Protein AF-A0A5B0MFD8-F1 (afdb_monomer_lite)

Radius of gyration: 16.16 Å; chains: 1; bounding box: 23×39×41 Å

Secondary structure (DSSP, 8-state):
-HHHHHHHHHHHHHHHHTSSSS-TTS--TTTTPPPPHHHHHHHHHHHHHHHHHHHHHHHSSS--

Sequence (64 aa):
MYRYAFGQLILAKDERLWDGQTALDEVDPDDCALPTEAEIATEIARLGGDTSTQFTQAAAGTAS

pLDDT: mean 81.14, std 17.99, range [41.31, 97.0]

Structure (mmCIF, N/CA/C/O backbone):
data_AF-A0A5B0MFD8-F1
#
_entry.id   AF-A0A5B0MFD8-F1
#
loop_
_atom_site.group_PDB
_atom_site.id
_atom_site.type_symbol
_atom_site.label_atom_id
_atom_site.label_alt_id
_atom_site.label_comp_id
_atom_site.label_asym_id
_atom_site.label_entity_id
_atom_site.label_seq_id
_atom_site.pdbx_PDB_ins_code
_atom_site.Cartn_x
_atom_site.Cartn_y
_atom_site.Cartn_z
_atom_site.occupancy
_atom_site.B_iso_or_equiv
_atom_site.auth_seq_id
_atom_site.auth_comp_id
_atom_site.auth_asym_id
_atom_site.auth_atom_id
_atom_site.pdbx_PDB_model_num
ATOM 1 N N . MET A 1 1 ? -3.183 -1.476 15.216 1.00 84.50 1 MET A N 1
ATOM 2 C CA . MET A 1 1 ? -3.733 -1.998 13.949 1.00 84.50 1 MET A CA 1
ATOM 3 C C . MET A 1 1 ? -3.356 -1.131 12.754 1.00 84.50 1 MET A C 1
ATOM 5 O O . MET A 1 1 ? -2.547 -1.603 11.977 1.00 84.50 1 MET A O 1
ATOM 9 N N . TYR A 1 2 ? -3.796 0.132 12.644 1.00 92.50 2 TYR A N 1
ATOM 10 C CA . TYR A 1 2 ? -3.543 0.977 11.455 1.00 92.50 2 TYR A CA 1
ATOM 11 C C . TYR A 1 2 ? -2.100 0.975 10.924 1.00 92.50 2 TYR A C 1
ATOM 13 O O . TYR A 1 2 ? -1.873 0.576 9.793 1.00 92.50 2 TYR A O 1
ATOM 21 N N . ARG A 1 3 ? -1.108 1.356 11.745 1.00 94.00 3 ARG A N 1
ATOM 22 C CA . ARG A 1 3 ? 0.306 1.416 11.311 1.00 94.00 3 ARG A CA 1
ATOM 23 C C . ARG A 1 3 ? 0.855 0.065 10.849 1.00 94.00 3 ARG A C 1
ATOM 25 O O . ARG A 1 3 ? 1.700 0.022 9.968 1.00 94.00 3 ARG A O 1
ATOM 32 N N . TYR A 1 4 ? 0.379 -1.017 11.460 1.00 94.38 4 TYR A N 1
ATOM 33 C CA . TYR A 1 4 ? 0.791 -2.367 11.102 1.00 94.38 4 TYR A CA 1
ATOM 34 C C . TYR A 1 4 ? 0.162 -2.791 9.769 1.00 94.38 4 TYR A C 1
ATOM 36 O O . TYR A 1 4 ? 0.892 -3.196 8.877 1.00 94.38 4 TYR A O 1
ATOM 44 N N . ALA A 1 5 ? -1.150 -2.599 9.599 1.00 95.56 5 ALA A N 1
ATOM 45 C CA . ALA A 1 5 ? -1.853 -2.851 8.339 1.00 95.56 5 ALA A CA 1
ATOM 46 C C . ALA A 1 5 ? -1.278 -2.017 7.182 1.00 95.56 5 ALA A C 1
ATOM 48 O O . ALA A 1 5 ? -0.981 -2.551 6.122 1.00 95.56 5 ALA A O 1
ATOM 49 N N . PHE A 1 6 ? -1.024 -0.727 7.416 1.00 96.31 6 PHE A N 1
ATOM 50 C CA . PHE A 1 6 ? -0.340 0.140 6.459 1.00 96.31 6 PHE A CA 1
ATOM 51 C C . PHE A 1 6 ? 1.031 -0.420 6.061 1.00 96.31 6 PHE A C 1
ATOM 53 O O . PHE A 1 6 ? 1.315 -0.551 4.878 1.00 96.31 6 PHE A O 1
ATOM 60 N N . GLY A 1 7 ? 1.8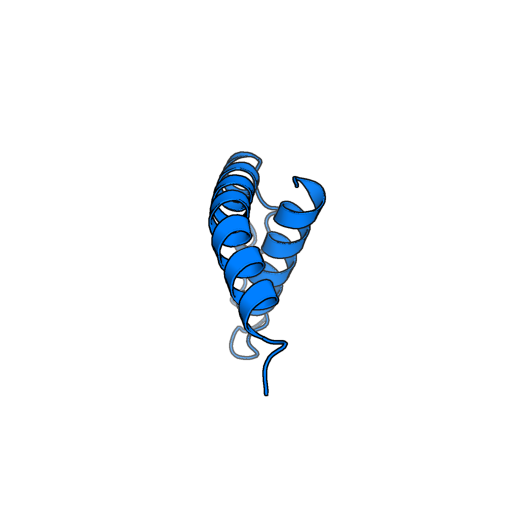64 -0.801 7.036 1.00 96.06 7 GLY A N 1
ATOM 61 C CA . GLY A 1 7 ? 3.179 -1.381 6.761 1.00 96.06 7 GLY A CA 1
ATOM 62 C C . GLY A 1 7 ? 3.110 -2.688 5.966 1.00 96.06 7 GLY A C 1
ATOM 63 O O . GLY A 1 7 ? 3.886 -2.864 5.035 1.00 96.06 7 GLY A O 1
ATOM 64 N N . GLN A 1 8 ? 2.161 -3.574 6.285 1.00 95.75 8 GLN A N 1
ATOM 65 C CA . GLN A 1 8 ? 1.945 -4.818 5.533 1.00 95.75 8 GLN A CA 1
ATOM 66 C C . GLN A 1 8 ? 1.560 -4.540 4.076 1.00 95.75 8 GLN A C 1
ATOM 68 O O . GLN A 1 8 ? 2.113 -5.156 3.171 1.00 95.75 8 GLN A O 1
ATOM 73 N N . LEU A 1 9 ? 0.671 -3.571 3.840 1.00 95.94 9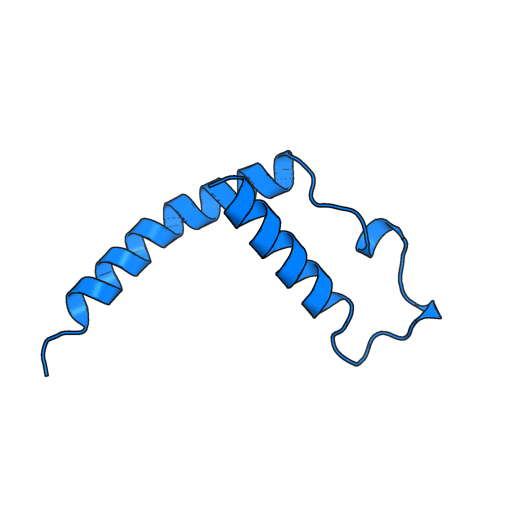 LEU A N 1
ATOM 74 C CA . LEU A 1 9 ? 0.268 -3.183 2.487 1.00 95.94 9 LEU A CA 1
ATOM 75 C C . LEU A 1 9 ? 1.422 -2.568 1.687 1.00 95.94 9 LEU A C 1
ATOM 77 O O . LEU A 1 9 ? 1.532 -2.841 0.496 1.00 95.94 9 LEU A O 1
ATOM 81 N N . ILE A 1 10 ? 2.296 -1.782 2.324 1.00 96.06 10 ILE A N 1
ATOM 82 C CA . ILE A 1 10 ? 3.505 -1.255 1.671 1.00 96.06 10 ILE A CA 1
ATOM 83 C C . ILE A 1 10 ? 4.428 -2.395 1.238 1.00 96.06 10 ILE A C 1
ATOM 85 O O . ILE A 1 10 ? 4.846 -2.418 0.087 1.00 96.06 10 ILE A O 1
ATOM 89 N N . LEU A 1 11 ? 4.705 -3.353 2.126 1.00 94.44 11 LEU A N 1
ATOM 90 C CA . LEU A 1 11 ? 5.577 -4.487 1.807 1.00 94.44 11 LEU A CA 1
ATOM 91 C C . LEU A 1 11 ? 4.996 -5.358 0.687 1.00 94.44 11 LEU A C 1
ATOM 93 O O . LEU A 1 11 ? 5.713 -5.717 -0.237 1.00 94.44 11 LEU A O 1
ATOM 97 N N . ALA A 1 12 ? 3.693 -5.646 0.733 1.00 92.75 12 ALA A N 1
ATOM 98 C CA . ALA A 1 12 ? 3.028 -6.443 -0.295 1.00 92.75 12 ALA A CA 1
ATOM 99 C C . ALA A 1 12 ? 3.014 -5.749 -1.668 1.00 92.75 12 ALA A C 1
ATOM 101 O O . ALA A 1 12 ? 3.107 -6.415 -2.699 1.00 92.75 12 ALA A O 1
ATOM 102 N N . LYS A 1 13 ? 2.884 -4.415 -1.694 1.00 91.81 13 LYS A N 1
ATOM 103 C CA . LYS A 1 13 ? 2.995 -3.626 -2.928 1.00 91.81 13 LYS A CA 1
ATOM 104 C C . LYS A 1 13 ? 4.425 -3.633 -3.466 1.00 91.81 13 LYS A C 1
ATOM 106 O O . LYS A 1 13 ? 4.603 -3.889 -4.649 1.00 91.81 13 LYS A O 1
ATOM 111 N N . ASP A 1 14 ? 5.415 -3.405 -2.607 1.00 91.81 14 ASP A N 1
ATOM 112 C CA . ASP A 1 14 ? 6.835 -3.392 -2.983 1.00 91.81 14 ASP A CA 1
ATOM 113 C C . ASP A 1 14 ? 7.286 -4.743 -3.558 1.00 91.81 14 ASP A C 1
ATOM 115 O O . ASP A 1 14 ? 7.884 -4.788 -4.627 1.00 91.81 14 ASP A O 1
ATOM 119 N N . GLU A 1 15 ? 6.900 -5.852 -2.919 1.00 91.19 15 GLU A N 1
ATOM 120 C CA . GLU A 1 15 ? 7.188 -7.208 -3.405 1.00 91.19 15 GLU A CA 1
ATOM 121 C C . GLU A 1 15 ? 6.555 -7.482 -4.775 1.00 91.19 15 GLU A C 1
ATOM 123 O O . GLU A 1 15 ? 7.177 -8.105 -5.632 1.00 91.19 15 GLU A O 1
ATOM 128 N N . ARG A 1 16 ? 5.324 -7.004 -5.002 1.00 88.56 16 ARG A N 1
ATOM 129 C CA . ARG A 1 16 ? 4.640 -7.169 -6.289 1.00 88.56 16 ARG A CA 1
ATOM 130 C C . ARG A 1 16 ? 5.291 -6.334 -7.393 1.00 88.56 16 ARG A C 1
ATOM 132 O O . ARG A 1 16 ? 5.331 -6.789 -8.529 1.00 88.56 16 ARG A O 1
ATOM 139 N N . LEU A 1 17 ? 5.758 -5.130 -7.065 1.00 89.81 17 LEU A N 1
ATOM 140 C CA . LEU A 1 17 ? 6.400 -4.227 -8.019 1.00 89.81 17 LEU A CA 1
ATOM 141 C C . LEU A 1 17 ? 7.803 -4.707 -8.398 1.00 89.81 17 LEU A C 1
ATOM 143 O O . LEU A 1 17 ? 8.220 -4.598 -9.546 1.00 89.81 17 LEU A O 1
ATOM 147 N N . TRP A 1 18 ? 8.529 -5.252 -7.424 1.00 89.44 18 TRP A N 1
ATOM 148 C CA . TRP A 1 18 ? 9.914 -5.687 -7.570 1.00 89.44 18 TRP A CA 1
ATOM 149 C C . TRP A 1 18 ? 10.043 -7.206 -7.504 1.00 89.44 18 TRP A C 1
ATOM 151 O O . TRP A 1 18 ? 10.898 -7.754 -6.809 1.00 89.44 18 TRP A O 1
ATOM 161 N N . ASP A 1 19 ? 9.225 -7.889 -8.298 1.00 87.69 19 ASP A N 1
ATOM 162 C CA . ASP A 1 19 ? 9.221 -9.349 -8.429 1.00 87.69 19 ASP A CA 1
ATOM 163 C C . ASP A 1 19 ? 10.418 -9.904 -9.233 1.00 87.69 19 ASP A C 1
ATOM 165 O O . ASP A 1 19 ? 10.584 -11.117 -9.387 1.00 87.69 19 ASP A O 1
ATOM 169 N N . GLY A 1 20 ? 11.271 -9.018 -9.757 1.00 86.31 20 GLY A N 1
ATOM 170 C CA . GLY A 1 20 ? 12.414 -9.360 -10.603 1.00 86.31 20 GLY A CA 1
ATOM 171 C C . GLY A 1 20 ? 12.038 -9.710 -12.045 1.00 86.31 20 GLY A C 1
ATOM 172 O O . GLY A 1 20 ? 12.901 -10.166 -12.797 1.00 86.31 20 GLY A O 1
ATOM 173 N N . GLN A 1 21 ? 10.774 -9.534 -12.431 1.00 86.00 21 GLN A N 1
ATOM 174 C CA . GLN A 1 21 ? 10.282 -9.654 -13.806 1.00 86.00 21 GLN A CA 1
ATOM 175 C C . GLN A 1 21 ? 9.857 -8.298 -14.372 1.00 86.00 21 GLN A C 1
ATOM 177 O O . GLN A 1 21 ? 10.051 -8.062 -15.560 1.00 86.00 21 GLN A O 1
ATOM 182 N N . THR A 1 22 ? 9.336 -7.409 -13.526 1.00 83.12 22 THR A N 1
ATOM 183 C CA . THR A 1 22 ? 8.868 -6.074 -13.917 1.00 83.12 22 THR A CA 1
ATOM 184 C C . THR A 1 22 ? 10.039 -5.173 -14.322 1.00 83.12 22 THR A C 1
ATOM 186 O O . THR A 1 22 ? 10.962 -4.939 -13.532 1.00 83.12 22 THR A O 1
ATOM 189 N N . ALA A 1 23 ? 10.025 -4.666 -15.560 1.00 82.25 23 ALA A N 1
ATOM 190 C CA . ALA A 1 23 ? 11.018 -3.702 -16.027 1.00 82.25 23 ALA A CA 1
ATOM 191 C C . ALA A 1 23 ? 10.694 -2.278 -15.535 1.00 82.25 23 ALA A C 1
ATOM 193 O O . ALA A 1 23 ? 9.542 -1.921 -15.306 1.00 82.25 23 ALA A O 1
ATOM 194 N N . LEU A 1 24 ? 11.720 -1.433 -15.373 1.00 79.12 24 LEU A N 1
ATOM 195 C CA . LEU A 1 24 ? 11.561 -0.081 -14.806 1.00 79.12 24 LEU A CA 1
ATOM 196 C C . LEU A 1 24 ? 10.649 0.840 -15.631 1.00 79.12 24 LEU A C 1
ATOM 198 O O . LEU A 1 24 ? 10.042 1.748 -15.075 1.00 79.12 24 LEU A O 1
ATOM 202 N N . ASP A 1 25 ? 10.587 0.644 -16.944 1.00 86.81 25 ASP A N 1
ATOM 203 C CA . ASP A 1 25 ? 9.748 1.400 -17.876 1.00 86.81 25 ASP A CA 1
ATOM 204 C C . ASP A 1 25 ? 8.315 0.859 -17.991 1.00 86.81 25 ASP A C 1
ATOM 206 O O . ASP A 1 25 ? 7.472 1.500 -18.618 1.00 86.81 25 ASP A O 1
ATOM 210 N N . GLU A 1 26 ? 8.028 -0.277 -17.354 1.00 85.06 26 GLU A N 1
ATOM 211 C CA . GLU A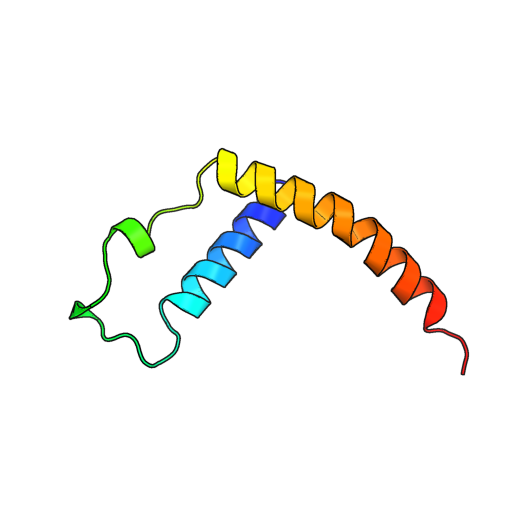 1 26 ? 6.702 -0.901 -17.294 1.00 85.06 26 GLU A CA 1
ATOM 212 C C . GLU A 1 26 ? 5.935 -0.544 -16.007 1.00 85.06 26 GLU A C 1
ATOM 214 O O . GLU A 1 26 ? 4.773 -0.918 -15.867 1.00 85.06 26 GLU A O 1
ATOM 219 N N . VAL A 1 27 ? 6.560 0.192 -15.079 1.00 86.75 27 VAL A N 1
ATOM 220 C CA . VAL A 1 27 ? 5.949 0.602 -13.805 1.00 86.75 27 VAL A CA 1
ATOM 221 C C . VAL A 1 27 ? 4.976 1.763 -14.013 1.00 86.75 27 VAL A C 1
ATOM 223 O O . VAL A 1 27 ? 5.379 2.854 -14.431 1.00 86.75 27 VAL A O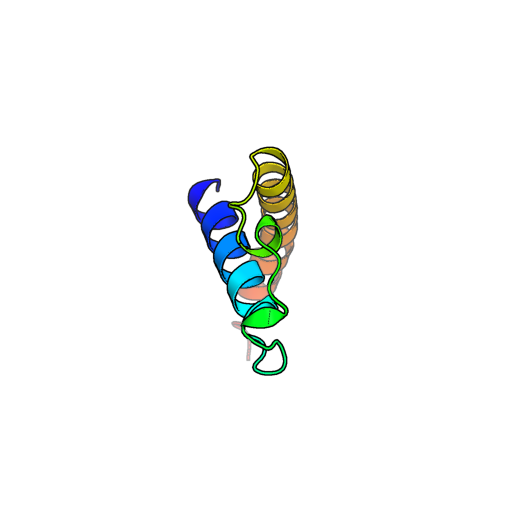 1
ATOM 226 N N . ASP A 1 28 ? 3.708 1.563 -13.646 1.00 88.00 28 ASP A N 1
ATOM 227 C CA . ASP A 1 28 ? 2.714 2.633 -13.622 1.00 88.00 28 ASP A CA 1
ATOM 228 C C . ASP A 1 28 ? 2.833 3.460 -12.320 1.00 88.00 28 ASP A C 1
ATOM 230 O O . ASP A 1 28 ? 3.037 2.902 -11.233 1.00 88.00 28 ASP A O 1
ATOM 234 N N . PRO A 1 29 ? 2.711 4.800 -12.372 1.00 85.75 29 PRO A N 1
ATOM 235 C CA . PRO A 1 29 ? 2.684 5.637 -11.173 1.00 85.75 29 PRO A CA 1
ATOM 236 C C . PRO A 1 29 ? 1.646 5.210 -10.125 1.00 85.75 29 PRO A C 1
ATOM 238 O O . PRO A 1 29 ? 1.894 5.374 -8.926 1.00 85.75 29 PRO A O 1
ATOM 241 N N . ASP A 1 30 ? 0.510 4.657 -10.552 1.00 87.38 30 ASP A N 1
ATOM 242 C CA . ASP A 1 30 ? -0.550 4.189 -9.661 1.00 87.38 30 ASP A CA 1
ATOM 243 C C . ASP A 1 30 ? -0.124 2.948 -8.860 1.00 87.38 30 ASP A C 1
ATOM 245 O O . ASP A 1 30 ? -0.560 2.764 -7.716 1.00 87.38 30 ASP A O 1
ATOM 249 N N . ASP A 1 31 ? 0.806 2.142 -9.378 1.00 84.62 31 ASP A N 1
ATOM 250 C CA . ASP A 1 31 ? 1.361 0.999 -8.648 1.00 84.62 31 ASP A CA 1
ATOM 251 C C . ASP A 1 31 ? 2.254 1.448 -7.477 1.00 84.62 31 ASP A C 1
ATOM 253 O O . ASP A 1 31 ? 2.342 0.773 -6.446 1.00 84.62 31 ASP A O 1
ATOM 257 N N . CYS A 1 32 ? 2.842 2.644 -7.584 1.00 87.00 32 CYS A N 1
ATOM 258 C CA . CYS A 1 32 ? 3.639 3.281 -6.533 1.00 87.00 32 CYS A CA 1
ATOM 259 C C . CYS A 1 32 ? 2.792 4.058 -5.508 1.00 87.00 32 CYS A C 1
ATOM 261 O O . CYS A 1 32 ? 3.333 4.611 -4.543 1.00 87.00 32 CYS A O 1
ATOM 263 N N . ALA A 1 33 ? 1.472 4.147 -5.700 1.00 92.88 33 ALA A N 1
ATOM 264 C CA . ALA A 1 33 ? 0.608 4.926 -4.825 1.00 92.88 33 ALA A CA 1
ATOM 265 C C . ALA A 1 33 ? 0.518 4.316 -3.416 1.00 92.88 33 ALA A C 1
ATOM 267 O O . ALA A 1 33 ? 0.367 3.098 -3.231 1.00 92.88 33 ALA A O 1
ATOM 268 N N . LEU A 1 34 ? 0.549 5.190 -2.404 1.00 95.12 34 LEU A N 1
ATOM 269 C CA . LEU A 1 34 ? 0.349 4.793 -1.013 1.00 95.12 34 LEU A CA 1
ATOM 270 C C . LEU A 1 34 ? -1.042 4.164 -0.818 1.00 95.12 34 LEU A C 1
ATOM 272 O O . LEU A 1 34 ? -2.002 4.611 -1.448 1.00 95.12 34 LEU A O 1
ATOM 276 N N . PRO A 1 35 ? -1.178 3.182 0.093 1.00 95.44 35 PRO A N 1
ATOM 277 C CA . PRO A 1 35 ? -2.473 2.616 0.439 1.00 95.44 35 PRO A CA 1
ATOM 278 C C . PRO A 1 35 ? -3.458 3.684 0.919 1.00 95.44 35 PRO A C 1
ATOM 280 O O . PRO A 1 35 ? -3.137 4.525 1.764 1.00 95.44 35 PRO A O 1
ATOM 283 N N . THR A 1 36 ? -4.677 3.611 0.406 1.00 96.44 36 THR A N 1
ATOM 284 C CA . THR A 1 36 ? -5.808 4.442 0.810 1.00 96.44 36 THR A CA 1
ATOM 285 C C . THR A 1 36 ? -6.345 4.022 2.178 1.00 96.44 36 THR A C 1
ATOM 287 O O . THR A 1 36 ? -6.163 2.892 2.634 1.00 96.44 36 THR A O 1
ATOM 290 N N . GLU A 1 37 ? -7.090 4.913 2.835 1.00 96.06 37 GLU A N 1
ATOM 291 C CA . GLU A 1 37 ? -7.737 4.593 4.115 1.00 96.06 37 GLU A CA 1
ATOM 292 C C . GLU A 1 37 ? -8.693 3.393 4.011 1.00 96.06 37 GLU A C 1
ATOM 294 O O . GLU A 1 37 ? -8.790 2.602 4.950 1.00 96.06 37 GLU A O 1
ATOM 299 N N . ALA A 1 38 ? -9.360 3.217 2.864 1.00 97.00 38 ALA A N 1
ATOM 300 C CA . ALA A 1 38 ? -10.269 2.100 2.615 1.00 97.00 38 ALA A CA 1
ATOM 301 C C . ALA A 1 38 ? -9.532 0.752 2.523 1.00 97.00 38 ALA A C 1
ATOM 303 O O . ALA A 1 38 ? -9.981 -0.244 3.098 1.00 97.00 38 ALA A O 1
ATOM 304 N N . GLU A 1 39 ? -8.380 0.717 1.852 1.00 95.94 39 GLU A N 1
ATOM 305 C CA . GLU A 1 39 ? -7.527 -0.476 1.782 1.00 95.94 39 GLU A CA 1
ATOM 306 C C . GLU A 1 39 ? -6.965 -0.826 3.162 1.00 95.94 39 GLU A C 1
ATOM 308 O O . GLU A 1 39 ? -7.004 -1.984 3.576 1.00 95.94 39 GLU A O 1
ATOM 313 N N . ILE A 1 40 ? -6.532 0.180 3.927 1.00 96.62 40 ILE A N 1
ATOM 314 C CA . ILE A 1 40 ? -6.028 -0.026 5.289 1.00 96.62 40 ILE A CA 1
ATOM 315 C C . ILE A 1 40 ? -7.143 -0.540 6.207 1.00 96.62 40 ILE A C 1
ATOM 317 O O . ILE A 1 40 ? -6.911 -1.457 6.992 1.00 96.62 40 ILE A O 1
ATOM 321 N N . ALA A 1 41 ? -8.362 -0.0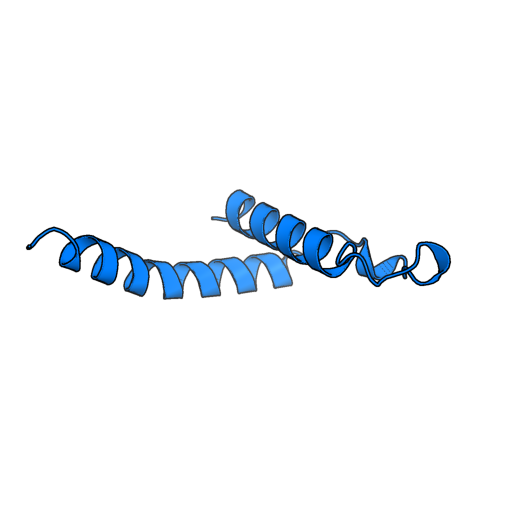00 6.114 1.00 95.44 41 ALA A N 1
ATOM 322 C CA . ALA A 1 41 ? -9.504 -0.482 6.891 1.00 95.44 41 ALA A CA 1
ATOM 323 C C . ALA A 1 41 ? -9.860 -1.939 6.552 1.00 95.44 41 ALA A C 1
ATOM 325 O O . ALA A 1 41 ? -10.117 -2.738 7.457 1.00 95.44 41 ALA A O 1
ATOM 326 N N . THR A 1 42 ? -9.813 -2.294 5.266 1.00 96.31 42 THR A N 1
ATOM 327 C CA . THR A 1 42 ? -10.019 -3.669 4.788 1.00 96.31 42 THR A CA 1
ATOM 328 C C . THR A 1 42 ? -8.958 -4.610 5.358 1.00 96.31 42 THR A C 1
ATOM 330 O O . THR A 1 42 ? -9.288 -5.669 5.892 1.00 96.31 42 THR A O 1
ATOM 333 N N . GLU A 1 43 ? -7.693 -4.193 5.338 1.00 95.31 43 GLU A N 1
ATOM 334 C CA . GLU A 1 43 ? -6.588 -4.983 5.877 1.00 95.31 43 GLU A CA 1
ATOM 335 C C . GLU A 1 43 ? -6.672 -5.139 7.404 1.00 95.31 43 GLU A C 1
ATOM 337 O O . GLU A 1 43 ? -6.434 -6.222 7.934 1.00 95.31 43 GLU A O 1
ATOM 342 N N . ILE A 1 44 ? -7.097 -4.105 8.138 1.00 94.75 44 ILE A N 1
ATOM 343 C CA . ILE A 1 44 ? -7.359 -4.211 9.584 1.00 94.75 44 ILE A CA 1
ATOM 344 C C . ILE A 1 44 ? -8.454 -5.247 9.870 1.00 94.75 44 ILE A C 1
ATOM 346 O O . ILE A 1 44 ? -8.312 -6.032 10.809 1.00 94.75 44 ILE A O 1
ATOM 350 N N . ALA A 1 45 ? -9.537 -5.259 9.086 1.00 93.56 45 ALA A N 1
ATOM 351 C CA . ALA A 1 45 ? -10.613 -6.234 9.246 1.00 93.56 45 ALA A CA 1
ATOM 352 C C . ALA A 1 45 ? -10.122 -7.664 8.969 1.00 93.56 45 ALA A C 1
ATOM 354 O O . ALA A 1 45 ? -10.403 -8.570 9.756 1.00 93.56 45 ALA A O 1
ATOM 355 N N . ARG A 1 46 ? -9.320 -7.848 7.910 1.00 92.75 46 ARG A N 1
ATOM 356 C CA . ARG A 1 46 ? -8.676 -9.125 7.568 1.00 92.75 46 ARG A CA 1
ATOM 357 C C . ARG A 1 46 ? -7.791 -9.630 8.709 1.00 92.75 46 ARG A C 1
ATOM 359 O O . ARG A 1 46 ? -7.978 -10.744 9.190 1.00 92.75 46 ARG A O 1
ATOM 366 N N . LEU A 1 47 ? -6.898 -8.779 9.215 1.00 88.94 47 LEU A N 1
ATOM 367 C CA . LEU A 1 47 ? -5.997 -9.102 10.324 1.00 88.94 47 LEU A CA 1
ATOM 368 C C . LEU A 1 47 ? -6.746 -9.372 11.637 1.00 88.94 47 LEU A C 1
ATOM 370 O O . LEU A 1 47 ? -6.320 -10.213 12.429 1.00 88.94 47 LEU A O 1
ATOM 374 N N . GLY A 1 48 ? -7.863 -8.683 11.884 1.00 83.25 48 GLY A N 1
ATOM 375 C CA . GLY A 1 48 ? -8.749 -8.953 13.019 1.00 83.25 48 GLY A CA 1
ATOM 376 C C . GLY A 1 48 ? -9.422 -10.328 12.936 1.00 83.25 48 GLY A C 1
ATOM 377 O O . GLY A 1 48 ? -9.570 -10.995 13.961 1.00 83.25 48 GLY A O 1
ATOM 378 N N . GLY A 1 49 ? -9.759 -10.780 11.724 1.00 69.31 49 GLY A N 1
ATOM 379 C CA . GLY A 1 49 ? -10.218 -12.146 11.455 1.00 69.31 49 GLY A CA 1
ATOM 380 C C . GLY A 1 49 ? -9.112 -13.192 11.637 1.00 69.31 49 GLY A C 1
ATOM 381 O O . GLY A 1 49 ? -9.320 -14.197 12.315 1.00 69.31 49 GLY A O 1
ATOM 382 N N . ASP A 1 50 ? -7.910 -12.921 11.123 1.00 57.81 50 ASP A N 1
ATOM 383 C CA . ASP A 1 50 ? -6.763 -13.843 11.174 1.00 57.81 50 ASP A CA 1
ATOM 384 C C . ASP A 1 50 ? -6.146 -13.990 12.568 1.00 57.81 50 ASP A C 1
ATOM 386 O O . ASP A 1 50 ? -5.613 -15.049 12.910 1.00 57.81 50 ASP A O 1
ATOM 390 N N . THR A 1 51 ? -6.250 -12.957 13.407 1.00 52.84 51 THR A N 1
ATOM 391 C CA . THR A 1 51 ? -5.772 -13.001 14.796 1.00 52.84 51 THR A CA 1
ATOM 392 C C . THR A 1 51 ? -6.470 -14.125 15.578 1.00 52.84 51 THR A C 1
ATOM 394 O O . THR A 1 51 ? -5.822 -14.819 16.360 1.00 52.84 51 THR A O 1
ATOM 397 N N . SER A 1 52 ? -7.753 -14.403 15.305 1.00 52.34 52 SER A N 1
ATOM 398 C CA . SER A 1 52 ? -8.475 -15.531 15.926 1.00 52.34 52 SER A CA 1
ATOM 399 C C . SER A 1 52 ? -7.894 -16.898 15.531 1.00 52.34 52 SER A C 1
ATOM 401 O O . SER A 1 52 ? -7.859 -17.826 16.342 1.00 52.34 52 SER A O 1
ATOM 403 N N . THR A 1 53 ? -7.373 -17.025 14.311 1.00 47.03 53 THR A N 1
ATOM 404 C CA . THR A 1 53 ? -6.795 -18.274 13.796 1.00 47.03 53 THR A CA 1
ATOM 405 C C . THR A 1 53 ? -5.357 -18.477 14.290 1.00 47.03 53 THR A C 1
ATOM 407 O O . THR A 1 53 ? -5.002 -19.580 14.707 1.00 47.03 53 THR A O 1
ATOM 410 N N . GLN A 1 54 ? -4.540 -17.416 14.348 1.00 47.25 54 GLN A N 1
ATOM 411 C CA . GLN A 1 54 ? -3.148 -17.509 14.820 1.00 47.25 54 GLN A CA 1
ATOM 412 C C . GLN A 1 54 ? -3.029 -17.754 16.332 1.00 47.25 54 GLN A C 1
ATOM 414 O O . GLN A 1 54 ? -2.171 -18.534 16.748 1.00 47.25 54 GLN A O 1
ATOM 419 N N . PHE A 1 55 ? -3.909 -17.182 17.166 1.00 47.69 55 PHE A N 1
ATOM 420 C CA . PHE A 1 55 ? -3.930 -17.509 18.602 1.00 47.69 55 PHE A CA 1
ATOM 421 C C . PHE A 1 55 ? -4.346 -18.964 18.869 1.00 47.69 55 PHE A C 1
ATOM 423 O O . PHE A 1 55 ? -3.879 -19.567 19.835 1.00 47.69 55 PHE A O 1
ATOM 430 N N . THR A 1 56 ? -5.160 -19.555 17.993 1.00 49.03 56 THR A N 1
ATOM 431 C CA . THR A 1 56 ? -5.554 -20.968 18.098 1.00 49.03 56 THR A CA 1
ATOM 432 C C . THR A 1 56 ? -4.412 -21.903 17.675 1.00 49.03 56 THR A C 1
ATOM 434 O O . THR A 1 56 ? -4.197 -22.939 18.302 1.00 49.03 56 THR A O 1
ATOM 437 N N . GLN A 1 57 ? -3.618 -21.524 16.667 1.00 43.66 57 GLN A N 1
ATOM 438 C CA . GLN A 1 57 ? -2.483 -22.327 16.194 1.00 43.66 57 GLN A CA 1
ATOM 439 C C . GLN A 1 57 ? -1.246 -22.227 17.107 1.00 43.66 57 GLN A C 1
ATOM 441 O O . GLN A 1 57 ? -0.570 -23.231 17.325 1.00 43.66 57 GLN A O 1
ATOM 446 N N . ALA A 1 58 ? -0.983 -21.065 17.717 1.00 50.06 58 ALA A N 1
ATOM 447 C CA . ALA A 1 58 ? 0.091 -20.904 18.704 1.00 50.06 58 ALA A CA 1
ATOM 448 C C . ALA A 1 58 ? -0.179 -21.671 20.016 1.00 50.06 58 ALA A C 1
ATOM 450 O O . ALA A 1 58 ? 0.756 -22.160 20.647 1.00 50.06 58 ALA A O 1
ATOM 451 N N . ALA A 1 59 ? -1.448 -21.831 20.412 1.00 52.88 59 ALA A N 1
ATOM 452 C CA . ALA A 1 59 ? -1.832 -22.612 21.591 1.00 52.88 59 ALA A CA 1
ATOM 453 C C . ALA A 1 59 ? -1.764 -24.140 21.374 1.00 52.88 59 ALA A C 1
ATOM 455 O O . ALA A 1 59 ? -1.688 -24.889 22.345 1.00 52.88 59 ALA A O 1
ATOM 456 N N . ALA A 1 60 ? -1.773 -24.609 20.122 1.00 54.38 60 ALA A N 1
ATOM 457 C CA . ALA A 1 60 ? -1.733 -26.034 19.777 1.00 54.38 60 ALA A CA 1
ATOM 458 C C . ALA A 1 60 ? -0.311 -26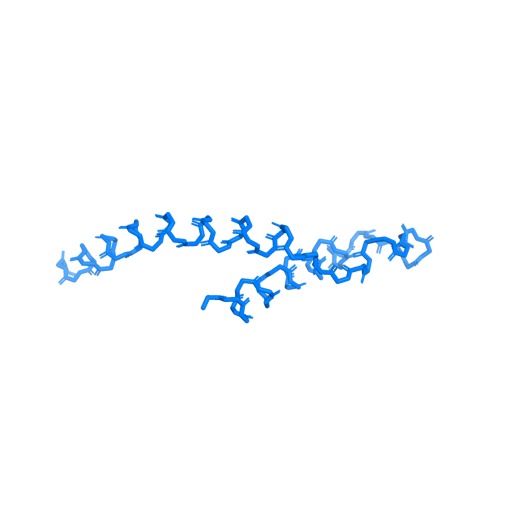.579 19.514 1.00 54.38 60 ALA A C 1
ATOM 460 O O . ALA A 1 60 ? -0.143 -27.783 19.339 1.00 54.38 60 ALA A O 1
ATOM 461 N N . GLY A 1 61 ? 0.714 -25.717 19.479 1.00 52.12 61 GLY A N 1
ATOM 462 C CA . GLY A 1 61 ? 2.079 -26.071 19.062 1.00 52.12 61 GLY A CA 1
ATOM 463 C C . GLY A 1 61 ? 3.071 -26.459 20.169 1.00 52.12 61 GLY A C 1
ATOM 464 O O . GLY A 1 61 ? 4.241 -26.654 19.860 1.00 52.12 61 GLY A O 1
ATOM 465 N N . THR A 1 62 ? 2.668 -26.558 21.441 1.00 51.22 62 THR A N 1
ATOM 466 C CA . THR A 1 62 ? 3.593 -26.834 22.570 1.00 51.22 62 THR A CA 1
ATOM 467 C C . THR A 1 62 ? 3.516 -28.254 23.138 1.00 51.22 62 THR A C 1
ATOM 469 O O . THR A 1 62 ? 4.051 -28.513 24.215 1.00 51.22 62 THR A O 1
ATOM 472 N N . ALA A 1 63 ? 2.894 -29.197 22.427 1.00 51.56 63 ALA A N 1
ATOM 473 C CA . ALA A 1 63 ? 2.829 -30.595 22.847 1.00 51.56 63 ALA A CA 1
ATOM 474 C C . ALA A 1 63 ? 3.346 -31.543 21.754 1.00 51.56 63 ALA A C 1
ATOM 476 O O . ALA A 1 63 ? 2.550 -32.105 21.003 1.00 51.56 63 ALA A O 1
ATOM 477 N N . SER A 1 64 ? 4.670 -31.724 21.678 1.00 41.31 64 SER A N 1
ATOM 478 C CA . SER A 1 64 ? 5.369 -33.004 21.415 1.00 41.31 64 SER A CA 1
ATOM 479 C C . SER A 1 64 ? 6.880 -32.818 21.479 1.00 41.31 64 SER A C 1
ATOM 481 O O . SER A 1 64 ? 7.383 -31.900 20.798 1.00 41.31 64 SER A O 1
#

Foldseek 3Di:
DQVVLQVVVQVVLVCVCPVVPHDPVNDDVVSVDRDDPVSSVVSVVVVVVCVVVVVVVVVVPPDD

Organism: NCBI:txid56615